Protein AF-A0A812XNQ7-F1 (afdb_monomer_lite)

pLDDT: mean 72.57, std 17.75, range [39.06, 98.12]

Foldseek 3Di:
DDDDPPPDDDPVVVVVVVVVVLVPQDPPPQDDPDPVCCVPVNDPDGDFQAAPPPRHGADPVCSVVSHRHHPVRVDPPPPPDPDDDDDDDDDDDDDDDDDDDDDDDPDDDPPPPPPPDPDDDDDDDDDDDPDPPDPDPDDDPVVVVVVVVVVVVVVVVVVVVVVVVVVVVVPPPPDPDDDDPDDD

Radius of gyration: 32.59 Å; chains: 1; bounding box: 90×67×70 Å

Secondary structure (DSSP, 8-state):
----TTSPPPHHHHHHHHHHHHHTTT---SS---HHHHHHH-TT-----B-TTT-PBPPHHHHHTT--S-HHHH-------S----------------------------------PPPP--------------------HHHHHHHHHHHHHHHHHHHHHHHHHHHHTTSSSS----------

Structure (mmCIF, N/CA/C/O backbone):
data_AF-A0A812XNQ7-F1
#
_entry.id   AF-A0A812XNQ7-F1
#
loop_
_atom_site.group_PDB
_atom_site.id
_atom_site.type_symbol
_atom_site.label_atom_id
_atom_site.label_alt_id
_atom_site.label_comp_id
_atom_site.label_asym_id
_atom_site.label_entity_id
_atom_site.label_seq_id
_atom_site.pdbx_PDB_ins_code
_atom_site.Cartn_x
_atom_site.Cartn_y
_atom_site.Cartn_z
_atom_site.occupancy
_atom_site.B_iso_or_equiv
_atom_site.auth_seq_id
_atom_site.auth_comp_id
_atom_site.auth_asym_id
_atom_site.auth_atom_id
_atom_site.pdbx_PDB_model_num
ATOM 1 N N . MET A 1 1 ? 25.911 -5.326 -20.512 1.00 64.56 1 MET A N 1
ATOM 2 C CA . MET A 1 1 ? 25.528 -4.210 -21.407 1.00 64.56 1 MET A CA 1
ATOM 3 C C . MET A 1 1 ? 25.451 -2.941 -20.576 1.00 64.56 1 MET A C 1
ATOM 5 O O . MET A 1 1 ? 24.725 -2.937 -19.593 1.00 64.56 1 MET A O 1
ATOM 9 N N . ALA A 1 2 ? 26.240 -1.919 -20.910 1.00 79.25 2 ALA A N 1
ATOM 10 C CA . ALA A 1 2 ? 26.178 -0.619 -20.242 1.00 79.25 2 ALA A CA 1
ATOM 11 C C . ALA A 1 2 ? 25.032 0.219 -20.834 1.00 79.25 2 ALA A C 1
ATOM 13 O O . ALA A 1 2 ? 24.811 0.184 -22.046 1.00 79.25 2 ALA A O 1
ATOM 14 N N . TYR A 1 3 ? 24.310 0.949 -19.984 1.00 81.88 3 TYR A N 1
ATOM 15 C CA . TYR A 1 3 ? 23.264 1.884 -20.400 1.00 81.88 3 TYR A CA 1
ATOM 16 C C . TYR A 1 3 ? 23.840 2.934 -21.366 1.00 81.88 3 TYR A C 1
ATOM 18 O O . TYR A 1 3 ? 24.865 3.546 -21.066 1.00 81.88 3 TYR A O 1
ATOM 26 N N . ARG A 1 4 ? 23.198 3.132 -22.526 1.00 83.06 4 ARG A N 1
ATOM 27 C CA . ARG A 1 4 ? 23.529 4.213 -23.465 1.00 83.06 4 ARG A CA 1
ATOM 28 C C . ARG A 1 4 ? 22.408 5.256 -23.457 1.00 83.06 4 ARG A C 1
ATOM 30 O O . ARG A 1 4 ? 21.319 4.938 -23.937 1.00 83.06 4 ARG A O 1
ATOM 37 N N . PRO A 1 5 ? 22.663 6.478 -22.957 1.00 87.62 5 PRO A N 1
ATOM 38 C CA . PRO A 1 5 ? 21.705 7.577 -23.033 1.00 87.62 5 PRO A CA 1
ATOM 39 C C . PRO A 1 5 ? 21.208 7.775 -24.475 1.00 87.62 5 PRO A C 1
ATOM 41 O O . PRO A 1 5 ? 21.996 7.686 -25.416 1.00 87.62 5 PRO A O 1
ATOM 44 N N . GLY A 1 6 ? 19.905 7.997 -24.662 1.00 88.06 6 GLY A N 1
ATOM 45 C CA . GLY A 1 6 ? 19.292 8.271 -25.972 1.00 88.06 6 GLY A CA 1
ATOM 46 C C . GLY A 1 6 ? 18.789 7.047 -26.753 1.00 88.06 6 GLY A C 1
ATOM 47 O O . GLY A 1 6 ? 17.910 7.193 -27.599 1.00 88.06 6 GLY A O 1
ATOM 48 N N . ARG A 1 7 ? 19.239 5.823 -26.438 1.00 83.69 7 ARG A N 1
ATOM 49 C CA . ARG A 1 7 ? 18.496 4.611 -26.826 1.00 83.69 7 ARG A CA 1
ATOM 50 C C . ARG A 1 7 ? 17.480 4.340 -25.729 1.00 83.69 7 ARG A C 1
ATOM 52 O O . ARG A 1 7 ? 17.856 3.913 -24.643 1.00 83.69 7 ARG A O 1
ATOM 59 N N . GLY A 1 8 ? 16.210 4.644 -25.990 1.00 83.81 8 GLY A N 1
ATOM 60 C CA . GLY A 1 8 ? 15.125 4.331 -25.059 1.00 83.81 8 GLY A CA 1
ATOM 61 C C . GLY A 1 8 ? 15.171 2.872 -24.582 1.00 83.81 8 GLY A C 1
ATOM 62 O O . GLY A 1 8 ? 15.755 2.007 -25.232 1.00 83.81 8 GLY A O 1
ATOM 63 N N . LEU A 1 9 ? 14.561 2.607 -23.426 1.00 83.69 9 LEU A N 1
ATOM 64 C CA . LEU A 1 9 ? 14.474 1.260 -22.858 1.00 83.69 9 LEU A CA 1
ATOM 65 C C . LEU A 1 9 ? 13.784 0.294 -23.835 1.00 83.69 9 LEU A C 1
ATOM 67 O O . LEU A 1 9 ? 12.802 0.662 -24.486 1.00 83.69 9 LEU A O 1
ATOM 71 N N . ASP A 1 10 ? 14.258 -0.954 -23.889 1.00 89.19 10 ASP A N 1
ATOM 72 C CA . ASP A 1 10 ? 13.644 -1.999 -24.710 1.00 89.19 10 ASP A CA 1
ATOM 73 C C . ASP A 1 10 ? 12.166 -2.168 -24.340 1.00 89.19 10 ASP A C 1
ATOM 75 O O . ASP A 1 10 ? 11.819 -2.507 -23.204 1.00 89.19 10 ASP A O 1
ATOM 79 N N . LYS A 1 11 ? 11.276 -1.944 -25.315 1.00 89.75 11 LYS A N 1
ATOM 80 C CA . LYS A 1 11 ? 9.819 -1.942 -25.098 1.00 89.75 11 LYS A CA 1
ATOM 81 C C . LYS A 1 11 ? 9.325 -3.262 -24.500 1.00 89.75 11 LYS A C 1
ATOM 83 O O . LYS A 1 11 ? 8.467 -3.259 -23.620 1.00 89.75 11 LYS A O 1
ATOM 88 N N . GLU A 1 12 ? 9.906 -4.383 -24.921 1.00 90.81 12 GLU A N 1
ATOM 89 C CA . GLU A 1 12 ? 9.601 -5.698 -24.354 1.00 90.81 12 GLU A CA 1
ATOM 90 C C . GLU A 1 12 ? 10.043 -5.843 -22.899 1.00 90.81 12 GLU A C 1
ATOM 92 O O . GLU A 1 12 ? 9.324 -6.432 -22.092 1.00 90.81 12 GLU A O 1
ATOM 97 N N . ALA A 1 13 ? 11.214 -5.308 -22.545 1.00 86.12 13 ALA A N 1
ATOM 98 C CA . ALA A 1 13 ? 11.703 -5.347 -21.173 1.00 86.12 13 ALA A CA 1
ATOM 99 C C . ALA A 1 13 ? 10.791 -4.521 -20.257 1.00 86.12 13 ALA A C 1
ATOM 101 O O . ALA A 1 13 ? 10.445 -4.967 -19.162 1.00 86.12 13 ALA A O 1
ATOM 102 N N . VAL A 1 14 ? 10.330 -3.359 -20.735 1.00 87.56 14 VAL A N 1
ATOM 103 C CA . VAL A 1 14 ? 9.345 -2.527 -20.030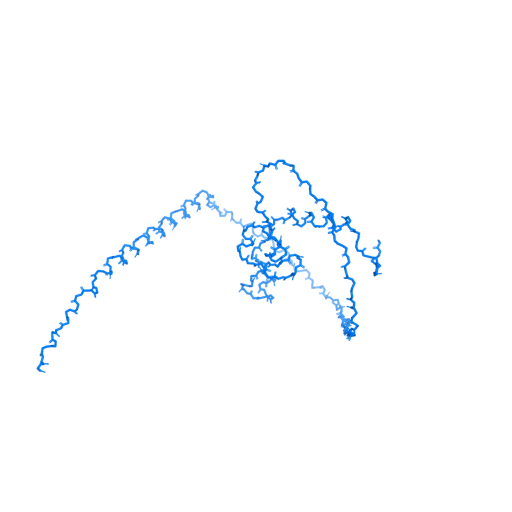 1.00 87.56 14 VAL A CA 1
ATOM 104 C C . VAL A 1 14 ? 8.010 -3.259 -19.880 1.00 87.56 14 VAL A C 1
ATOM 106 O O . VAL A 1 14 ? 7.425 -3.225 -18.798 1.00 87.56 14 VAL A O 1
ATOM 109 N N . LYS A 1 15 ? 7.543 -3.966 -20.918 1.00 91.12 15 LYS A N 1
ATOM 110 C CA . LYS A 1 15 ? 6.314 -4.772 -20.854 1.00 91.12 15 LYS A CA 1
ATOM 111 C C . LYS A 1 15 ? 6.414 -5.870 -19.787 1.00 91.12 15 LYS A C 1
ATOM 113 O O . LYS A 1 15 ? 5.581 -5.908 -18.889 1.00 91.12 15 LYS A O 1
ATOM 118 N N . ARG A 1 16 ? 7.493 -6.661 -19.791 1.00 88.94 16 ARG A N 1
ATOM 119 C CA . ARG A 1 16 ? 7.753 -7.701 -18.772 1.00 88.94 16 ARG A CA 1
ATOM 120 C C . ARG A 1 16 ? 7.884 -7.134 -17.356 1.00 88.94 16 ARG A C 1
ATOM 122 O O . ARG A 1 16 ? 7.572 -7.804 -16.372 1.00 88.94 16 ARG A O 1
ATOM 129 N N . LEU A 1 17 ? 8.404 -5.912 -17.221 1.00 85.06 17 LEU A N 1
ATOM 130 C CA . LEU A 1 17 ? 8.492 -5.230 -15.930 1.00 85.06 17 LEU A CA 1
ATOM 131 C C . LEU A 1 17 ? 7.110 -4.791 -15.425 1.00 85.06 17 LEU A C 1
ATOM 133 O O . LEU A 1 17 ? 6.845 -4.907 -14.230 1.00 85.06 17 LEU A O 1
ATOM 137 N N . ARG A 1 18 ? 6.230 -4.317 -16.318 1.00 84.31 18 ARG A N 1
ATOM 138 C CA . ARG A 1 18 ? 4.836 -3.991 -15.978 1.00 84.31 18 ARG A CA 1
ATOM 139 C C . ARG A 1 18 ? 4.053 -5.235 -15.578 1.00 84.31 18 ARG A C 1
ATOM 141 O O . ARG A 1 18 ? 3.443 -5.218 -14.521 1.00 84.31 18 ARG A O 1
ATOM 148 N N . GLU A 1 19 ? 4.160 -6.314 -16.348 1.00 86.25 19 GLU A N 1
ATOM 149 C CA . GLU A 1 19 ? 3.496 -7.591 -16.047 1.00 86.25 19 GLU A CA 1
ATOM 150 C C . GLU A 1 19 ? 3.902 -8.134 -14.670 1.00 86.25 19 GLU A C 1
ATOM 152 O O . GLU A 1 19 ? 3.040 -8.525 -13.892 1.00 86.25 19 GLU A O 1
ATOM 157 N N . ARG A 1 20 ? 5.194 -8.078 -14.307 1.00 83.06 20 ARG A N 1
ATOM 158 C CA . ARG A 1 20 ? 5.638 -8.452 -12.951 1.00 83.06 20 ARG A CA 1
ATOM 159 C C . ARG A 1 20 ? 5.051 -7.561 -11.862 1.00 83.06 20 ARG A C 1
ATOM 161 O O . ARG A 1 20 ? 4.620 -8.076 -10.843 1.00 83.06 20 ARG A O 1
ATOM 168 N N . ARG A 1 21 ? 5.001 -6.242 -12.070 1.00 77.88 21 ARG A N 1
ATOM 169 C CA . ARG A 1 21 ? 4.382 -5.318 -11.102 1.00 77.88 21 ARG A CA 1
ATOM 170 C C . ARG A 1 21 ? 2.885 -5.559 -10.925 1.00 77.88 21 ARG A C 1
ATOM 172 O O . ARG A 1 21 ? 2.375 -5.382 -9.823 1.00 77.88 21 ARG A O 1
ATOM 179 N N . GLU A 1 22 ? 2.193 -5.911 -12.002 1.00 76.56 22 GLU A N 1
ATOM 180 C CA . GLU A 1 22 ? 0.766 -6.233 -11.976 1.00 76.56 22 GLU A CA 1
ATOM 181 C C . GLU A 1 22 ? 0.517 -7.605 -11.329 1.00 76.56 22 GLU A C 1
ATOM 183 O O . GLU A 1 22 ? -0.446 -7.746 -10.583 1.00 76.56 22 GLU A O 1
ATOM 188 N N . ALA A 1 23 ? 1.407 -8.581 -11.534 1.00 74.75 23 ALA A N 1
ATOM 189 C CA . ALA A 1 23 ? 1.351 -9.891 -10.881 1.00 74.75 23 ALA A CA 1
ATOM 190 C C . ALA A 1 23 ? 1.695 -9.831 -9.381 1.00 74.75 23 ALA A C 1
ATOM 192 O O . ALA A 1 23 ? 1.055 -10.508 -8.582 1.00 74.75 23 ALA A O 1
ATOM 193 N N . ASP A 1 24 ? 2.635 -8.970 -8.980 1.00 70.00 24 ASP A N 1
ATOM 194 C CA . ASP A 1 24 ? 2.985 -8.691 -7.578 1.00 70.00 24 ASP A CA 1
ATOM 195 C C . ASP A 1 24 ? 1.926 -7.820 -6.871 1.00 70.00 24 ASP A C 1
ATOM 197 O O . ASP A 1 24 ? 2.244 -7.021 -5.985 1.00 70.00 24 ASP A O 1
ATOM 201 N N . ALA A 1 25 ? 0.652 -7.936 -7.263 1.00 60.16 25 ALA A N 1
ATOM 202 C CA . ALA A 1 25 ? -0.452 -7.199 -6.674 1.00 60.16 25 ALA A CA 1
ATOM 203 C C . ALA A 1 25 ? -0.603 -7.514 -5.171 1.00 60.16 25 ALA A C 1
ATOM 205 O O . ALA A 1 25 ? -1.363 -8.376 -4.745 1.00 60.16 25 ALA A O 1
ATOM 206 N N . LEU A 1 26 ? 0.089 -6.679 -4.390 1.00 63.00 26 LEU A N 1
ATOM 207 C CA . LEU A 1 26 ? -0.280 -6.153 -3.077 1.00 63.00 26 LEU A CA 1
ATOM 208 C C . LEU A 1 26 ? -0.053 -7.049 -1.863 1.00 63.00 26 LEU A C 1
ATOM 210 O O . LEU A 1 26 ? -0.803 -7.013 -0.894 1.00 63.00 26 LEU A O 1
ATOM 214 N N . GLY A 1 27 ? 1.107 -7.694 -1.833 1.00 57.28 27 GLY A N 1
ATOM 215 C CA . GLY A 1 27 ? 1.771 -8.055 -0.578 1.00 57.28 27 GLY A CA 1
ATOM 216 C C . GLY A 1 27 ? 2.549 -6.896 0.062 1.00 57.28 27 GLY A C 1
ATOM 217 O O . GLY A 1 27 ? 3.494 -7.152 0.801 1.00 57.28 27 GLY A O 1
ATOM 218 N N . LEU A 1 28 ? 2.243 -5.630 -0.256 1.00 61.09 28 LEU A N 1
ATOM 219 C CA . LEU A 1 28 ? 2.938 -4.495 0.355 1.00 61.09 28 LEU A CA 1
ATOM 220 C C . LEU A 1 28 ? 2.454 -4.364 1.803 1.00 61.09 28 LEU A C 1
ATOM 222 O O . LEU A 1 28 ? 1.287 -4.017 2.001 1.00 61.09 28 LEU A O 1
ATOM 226 N N . PRO A 1 29 ? 3.305 -4.624 2.814 1.00 59.25 29 PRO A N 1
ATOM 227 C CA . PRO A 1 29 ? 2.904 -4.419 4.192 1.00 59.25 29 PRO A CA 1
ATOM 228 C C . PRO A 1 29 ? 2.561 -2.937 4.351 1.00 59.25 29 PRO A C 1
ATOM 230 O O . PRO A 1 29 ? 3.392 -2.059 4.101 1.00 59.25 29 PRO A O 1
ATOM 233 N N . SER A 1 30 ? 1.306 -2.663 4.716 1.00 62.28 30 SER A N 1
ATOM 234 C CA . SER A 1 30 ? 0.800 -1.303 4.932 1.00 62.28 30 SER A CA 1
ATOM 235 C C . SER A 1 30 ? 1.598 -0.561 6.007 1.00 62.28 30 SER A C 1
ATOM 237 O O . SER A 1 30 ? 1.629 0.669 6.031 1.00 62.28 30 SER A O 1
ATOM 239 N N . GLU A 1 31 ? 2.269 -1.316 6.877 1.00 67.19 31 GLU A N 1
ATOM 240 C CA . GLU A 1 31 ? 3.112 -0.826 7.955 1.00 67.19 31 GLU A CA 1
ATOM 241 C C . GLU A 1 31 ? 4.516 -1.417 7.814 1.00 67.19 31 GLU A C 1
ATOM 243 O O . GLU A 1 31 ? 4.700 -2.631 7.738 1.00 67.19 31 GLU A O 1
ATOM 248 N N . ASP A 1 32 ? 5.523 -0.547 7.758 1.00 73.88 32 ASP A N 1
ATOM 249 C CA . ASP A 1 32 ? 6.915 -0.972 7.852 1.00 73.88 32 ASP A CA 1
ATOM 250 C C . ASP A 1 32 ? 7.277 -1.094 9.327 1.00 73.88 32 ASP A C 1
ATOM 252 O O . ASP A 1 32 ? 7.563 -0.102 9.989 1.00 73.88 32 ASP A O 1
ATOM 256 N N . LEU A 1 33 ? 7.213 -2.317 9.850 1.00 75.44 33 LEU A N 1
ATOM 257 C CA . LEU A 1 33 ? 7.545 -2.599 11.247 1.00 75.44 33 LEU A CA 1
ATOM 258 C C . LEU A 1 33 ? 9.058 -2.737 11.479 1.00 75.44 33 LEU A C 1
ATOM 260 O O . LEU A 1 33 ? 9.468 -3.153 12.562 1.00 75.44 33 LEU A O 1
ATOM 264 N N . SER A 1 34 ? 9.901 -2.430 10.485 1.00 83.19 34 SER A N 1
ATOM 265 C CA . SER A 1 34 ? 11.348 -2.503 10.669 1.00 83.19 34 SER A CA 1
ATOM 266 C C . SER A 1 34 ? 11.834 -1.453 11.672 1.00 83.19 34 SER A C 1
ATOM 268 O O . SER A 1 34 ? 11.462 -0.280 11.629 1.00 83.19 34 SER A O 1
ATOM 270 N N . GLU A 1 35 ? 12.720 -1.872 12.577 1.00 85.94 35 GLU A N 1
ATOM 271 C CA . GLU A 1 35 ? 13.327 -0.987 13.581 1.00 85.94 35 GLU A CA 1
ATOM 272 C C . GLU A 1 35 ? 14.073 0.184 12.930 1.00 85.94 35 GLU A C 1
ATOM 274 O O . GLU A 1 35 ? 14.061 1.300 13.444 1.00 85.94 35 GLU A O 1
ATOM 279 N N . GLN A 1 36 ? 14.656 -0.043 11.749 1.00 86.12 36 GLN A N 1
ATOM 280 C CA . GLN A 1 36 ? 15.332 0.990 10.973 1.00 86.12 36 GLN A CA 1
ATOM 281 C C . GLN A 1 36 ? 14.360 2.066 10.465 1.00 86.12 36 GLN A C 1
ATOM 283 O O . GLN A 1 36 ? 14.675 3.254 10.549 1.00 86.12 36 GLN A O 1
ATOM 288 N N . ALA A 1 37 ? 13.185 1.676 9.957 1.00 83.00 37 ALA A N 1
ATOM 289 C CA . ALA A 1 37 ? 12.171 2.632 9.519 1.00 83.00 37 ALA A CA 1
ATOM 290 C C . ALA A 1 37 ? 11.613 3.427 10.705 1.00 83.00 37 ALA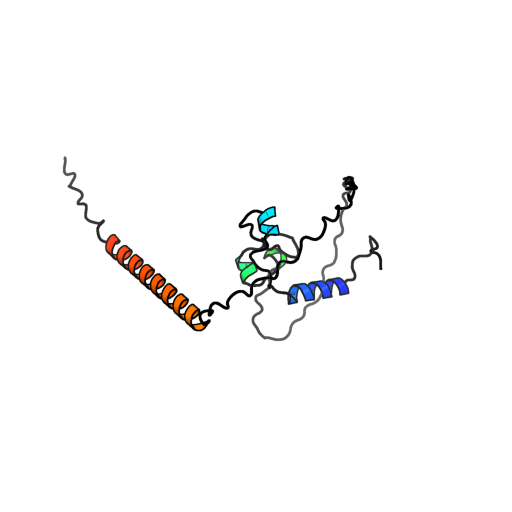 A C 1
ATOM 292 O O . ALA A 1 37 ? 11.489 4.648 10.614 1.00 83.00 37 ALA A O 1
ATOM 293 N N . ASN A 1 38 ? 11.372 2.756 11.834 1.00 84.62 38 ASN A N 1
ATOM 294 C CA . ASN A 1 38 ? 10.934 3.402 13.071 1.00 84.62 38 ASN A CA 1
ATOM 295 C C . ASN A 1 38 ? 11.961 4.421 13.591 1.00 84.62 38 ASN A C 1
ATOM 297 O O . ASN A 1 38 ? 11.579 5.495 14.050 1.00 84.62 38 ASN A O 1
ATOM 301 N N . LEU A 1 39 ? 13.260 4.124 13.470 1.00 87.69 39 LEU A N 1
ATOM 302 C CA . LEU A 1 39 ? 14.333 5.034 13.873 1.00 87.69 39 LEU A CA 1
ATOM 303 C C . LEU A 1 39 ? 14.437 6.266 12.957 1.00 87.69 39 LEU A C 1
ATOM 305 O O . LEU A 1 39 ? 14.670 7.369 13.443 1.00 87.69 39 LEU A O 1
ATOM 309 N N . LEU A 1 40 ? 14.283 6.090 11.639 1.00 86.44 40 LEU A N 1
ATOM 310 C CA . LEU A 1 40 ? 14.470 7.166 10.655 1.00 86.44 40 LEU A CA 1
ATOM 311 C C . LEU A 1 40 ? 13.240 8.062 10.481 1.00 86.44 40 LEU A C 1
ATOM 313 O O . LEU A 1 40 ? 13.385 9.266 10.286 1.00 86.44 40 LEU A O 1
ATOM 317 N N . LEU A 1 41 ? 12.042 7.477 10.499 1.00 82.69 41 LEU A N 1
ATOM 318 C CA . LEU A 1 41 ? 10.789 8.173 10.188 1.00 82.69 41 LEU A CA 1
ATOM 319 C C . LEU A 1 41 ? 9.932 8.443 11.434 1.00 82.69 41 LEU A C 1
ATOM 321 O O . LEU A 1 41 ? 8.934 9.158 11.344 1.00 82.69 41 LEU A O 1
ATOM 325 N N . GLY A 1 42 ? 10.326 7.895 12.586 1.00 82.06 42 GLY A N 1
ATOM 326 C CA . GLY A 1 42 ? 9.562 7.936 13.826 1.00 82.06 42 GLY A CA 1
ATOM 327 C C . GLY A 1 42 ? 8.523 6.815 13.911 1.00 82.06 42 GLY A C 1
ATOM 328 O O . GLY A 1 42 ? 7.999 6.329 12.905 1.00 82.06 42 GLY A O 1
ATOM 329 N N . ASN A 1 43 ? 8.212 6.407 15.144 1.00 75.50 43 ASN A N 1
ATOM 330 C CA . ASN A 1 43 ? 7.188 5.401 15.424 1.00 75.50 43 ASN A CA 1
ATOM 331 C C . ASN A 1 43 ? 5.842 5.845 14.828 1.00 75.50 43 ASN A C 1
ATOM 333 O O . ASN A 1 43 ? 5.237 6.806 15.304 1.00 75.50 43 ASN A O 1
ATOM 337 N N . GLY A 1 44 ? 5.368 5.134 13.802 1.00 68.00 44 GLY A N 1
ATOM 338 C CA . GLY A 1 44 ? 4.051 5.363 13.198 1.00 68.00 44 GLY A CA 1
ATOM 339 C C . GLY A 1 44 ? 4.048 6.028 11.820 1.00 68.00 44 GLY A C 1
ATOM 340 O O . GLY A 1 44 ? 2.970 6.359 11.320 1.00 68.00 44 GLY A O 1
ATOM 341 N N . ALA A 1 45 ? 5.201 6.201 11.170 1.00 76.25 45 ALA A N 1
ATOM 342 C CA . ALA A 1 45 ? 5.229 6.626 9.775 1.00 76.25 45 ALA A CA 1
ATOM 343 C C . ALA A 1 45 ? 4.606 5.555 8.861 1.00 76.25 45 ALA A C 1
ATOM 345 O O . ALA A 1 4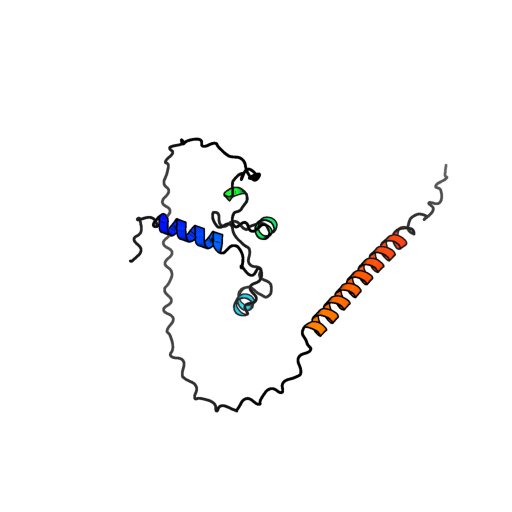5 ? 5.124 4.449 8.705 1.00 76.25 45 ALA A O 1
ATOM 346 N N . ARG A 1 46 ? 3.469 5.886 8.242 1.00 78.69 46 ARG A N 1
ATOM 347 C CA . ARG A 1 46 ? 2.750 4.987 7.330 1.00 78.69 46 ARG A CA 1
ATOM 348 C C . ARG A 1 46 ? 3.264 5.148 5.905 1.00 78.69 46 ARG A C 1
ATOM 350 O O . ARG A 1 46 ? 3.421 6.268 5.416 1.00 78.69 46 ARG A O 1
ATOM 357 N N . LYS A 1 47 ? 3.473 4.031 5.206 1.00 81.56 47 LYS A N 1
ATOM 358 C CA . LYS A 1 47 ? 3.815 4.051 3.780 1.00 81.56 47 LYS A CA 1
ATOM 359 C C . LYS A 1 47 ? 2.593 4.483 2.975 1.00 81.56 47 LYS A C 1
ATOM 361 O O . LYS A 1 47 ? 1.589 3.780 2.924 1.00 81.56 47 LYS A O 1
ATOM 366 N N . VAL A 1 48 ? 2.686 5.640 2.325 1.00 87.50 48 VAL A N 1
ATOM 367 C CA . VAL A 1 48 ? 1.648 6.110 1.402 1.00 87.50 48 VAL A CA 1
ATOM 368 C C . VAL A 1 48 ? 1.889 5.471 0.039 1.00 87.50 48 VAL A C 1
ATOM 370 O O . VAL A 1 48 ? 2.902 5.747 -0.609 1.00 87.50 48 VAL A O 1
ATOM 373 N N . ALA A 1 49 ? 0.963 4.621 -0.405 1.00 89.12 49 ALA A N 1
ATOM 374 C CA . ALA A 1 49 ? 1.016 4.064 -1.751 1.00 89.12 49 ALA A CA 1
ATOM 375 C C . ALA A 1 49 ? 0.847 5.185 -2.787 1.00 89.12 49 ALA A C 1
ATOM 377 O O . ALA A 1 49 ? 0.015 6.079 -2.629 1.00 89.12 49 ALA A O 1
ATOM 378 N N . ARG A 1 50 ? 1.645 5.143 -3.856 1.00 92.75 50 ARG A N 1
ATOM 379 C CA . ARG A 1 50 ? 1.627 6.133 -4.938 1.00 92.75 50 ARG A CA 1
ATOM 380 C C . ARG A 1 50 ? 1.275 5.465 -6.261 1.00 92.75 50 ARG A C 1
ATOM 382 O O . ARG A 1 50 ? 1.635 4.317 -6.497 1.00 92.75 50 ARG A O 1
ATOM 389 N N . CYS A 1 51 ? 0.601 6.207 -7.130 1.00 92.56 51 CYS A N 1
ATOM 390 C CA . CYS A 1 51 ? 0.275 5.810 -8.489 1.00 92.56 51 CYS A CA 1
ATOM 391 C C . CYS A 1 51 ? 1.557 5.488 -9.262 1.00 92.56 51 CYS A C 1
ATOM 393 O O . CYS A 1 51 ? 2.463 6.323 -9.325 1.00 92.56 51 CYS A O 1
ATOM 395 N N . GLY A 1 52 ? 1.607 4.312 -9.888 1.00 85.88 52 GLY A N 1
ATOM 396 C CA . GLY A 1 52 ? 2.768 3.874 -10.667 1.00 85.88 52 GLY A CA 1
ATOM 397 C C . GLY A 1 52 ? 3.063 4.714 -11.917 1.00 85.88 52 GLY A C 1
ATOM 398 O O . GLY A 1 52 ? 4.163 4.610 -12.451 1.00 85.88 52 GLY A O 1
ATOM 399 N N . GLU A 1 53 ? 2.110 5.536 -12.368 1.00 90.25 53 GLU A N 1
ATOM 400 C CA . GLU A 1 53 ? 2.247 6.386 -13.559 1.00 90.25 53 GLU A CA 1
ATOM 401 C C . GLU A 1 53 ? 2.565 7.846 -13.218 1.00 90.25 53 GLU A C 1
ATOM 403 O O . GLU A 1 53 ? 3.532 8.397 -13.728 1.00 90.25 53 GLU A O 1
ATOM 408 N N . CYS A 1 54 ? 1.778 8.483 -12.343 1.00 93.12 54 CYS A N 1
ATOM 409 C CA . CYS A 1 54 ? 1.922 9.914 -12.042 1.00 93.12 54 CYS A CA 1
ATOM 410 C C . CYS A 1 54 ? 2.478 10.223 -10.645 1.00 93.12 54 CYS A C 1
ATOM 412 O O . CYS A 1 54 ? 2.496 11.386 -10.247 1.00 93.12 54 CYS A O 1
ATOM 414 N N . SER A 1 55 ? 2.898 9.216 -9.866 1.00 93.31 55 SER A N 1
ATOM 415 C CA . SER A 1 55 ? 3.453 9.340 -8.500 1.00 93.31 55 SER A CA 1
ATOM 416 C C . SER A 1 55 ? 2.539 9.975 -7.433 1.00 93.31 55 SER A C 1
ATOM 418 O O . SER A 1 55 ? 2.957 10.158 -6.282 1.00 93.31 55 SER A O 1
ATOM 420 N N . ARG A 1 56 ? 1.282 10.283 -7.780 1.00 94.62 56 ARG A N 1
ATOM 421 C CA . ARG A 1 56 ? 0.275 10.815 -6.850 1.00 94.62 56 ARG A CA 1
ATOM 422 C C . ARG A 1 56 ? -0.069 9.804 -5.758 1.00 94.62 56 ARG A C 1
ATOM 424 O O . ARG A 1 56 ? -0.144 8.621 -6.075 1.00 94.62 56 ARG A O 1
ATOM 431 N N . PRO A 1 57 ? -0.329 10.239 -4.516 1.00 93.62 57 PRO A N 1
ATOM 432 C CA . PRO A 1 57 ? -0.816 9.342 -3.475 1.00 93.62 57 PRO A CA 1
ATOM 433 C C . PRO A 1 57 ? -2.144 8.701 -3.900 1.00 93.62 57 PRO A C 1
ATOM 435 O O . PRO A 1 57 ? -2.990 9.356 -4.511 1.00 93.62 57 PRO A O 1
ATOM 438 N N . LEU A 1 58 ? -2.289 7.407 -3.627 1.00 92.50 58 LEU A N 1
ATOM 439 C CA . LEU A 1 58 ? -3.526 6.667 -3.848 1.00 92.50 58 LEU A CA 1
ATOM 440 C C . LEU A 1 58 ? -4.433 6.818 -2.630 1.00 92.50 58 LEU A C 1
ATOM 442 O O . LEU A 1 58 ? -3.972 6.803 -1.489 1.00 92.50 58 LEU A O 1
ATOM 446 N N . GLU A 1 59 ? -5.729 6.945 -2.886 1.00 90.94 59 GLU A N 1
ATOM 447 C CA . GLU A 1 59 ? -6.744 6.917 -1.839 1.00 90.94 59 GLU A CA 1
ATOM 448 C C . GLU A 1 59 ? -6.869 5.506 -1.263 1.00 90.94 59 GLU A C 1
ATOM 450 O O . GLU A 1 59 ? -6.653 4.506 -1.953 1.00 90.94 59 GLU A O 1
ATOM 455 N N . THR A 1 60 ? -7.245 5.415 0.011 1.00 86.31 60 THR A N 1
ATOM 456 C CA . THR A 1 60 ? -7.358 4.142 0.735 1.00 86.31 60 THR A CA 1
ATOM 457 C C . THR A 1 60 ? -8.327 3.166 0.072 1.00 86.31 60 THR A C 1
ATOM 459 O O . THR A 1 60 ? -8.084 1.966 0.101 1.00 86.31 60 THR A O 1
ATOM 462 N N . GLU A 1 61 ? -9.375 3.663 -0.586 1.00 87.38 61 GLU A N 1
ATOM 463 C CA . GLU A 1 61 ? -10.342 2.852 -1.342 1.00 87.38 61 GLU A CA 1
ATOM 464 C C . GLU A 1 61 ? -9.712 2.203 -2.584 1.00 87.38 61 GLU A C 1
ATOM 466 O O . GLU A 1 61 ? -9.945 1.035 -2.904 1.00 87.38 61 GLU A O 1
ATOM 471 N N . VAL A 1 62 ? -8.846 2.947 -3.273 1.00 85.75 62 VAL A N 1
ATOM 472 C CA . VAL A 1 62 ? -8.119 2.473 -4.458 1.00 85.75 62 VAL A CA 1
ATOM 473 C C . VAL A 1 62 ? -7.096 1.411 -4.053 1.00 85.75 62 VAL A C 1
ATOM 475 O O . VAL A 1 62 ? -6.956 0.393 -4.727 1.00 85.75 62 VAL A O 1
ATOM 478 N N . ILE A 1 63 ? -6.446 1.604 -2.904 1.00 85.44 63 ILE A N 1
ATOM 479 C CA . ILE A 1 63 ? -5.521 0.624 -2.325 1.00 85.44 63 ILE A CA 1
ATOM 480 C C . ILE A 1 63 ? -6.279 -0.645 -1.907 1.00 85.44 63 ILE A C 1
ATOM 482 O O . ILE A 1 63 ? -5.855 -1.746 -2.250 1.00 85.44 63 ILE A O 1
ATOM 486 N N . ALA A 1 64 ? -7.420 -0.503 -1.223 1.00 84.44 64 ALA A N 1
ATOM 487 C CA . ALA A 1 64 ? -8.242 -1.628 -0.768 1.00 84.44 64 ALA A CA 1
ATOM 488 C C . ALA A 1 64 ? -8.834 -2.447 -1.929 1.00 84.44 64 ALA A C 1
ATOM 490 O O . ALA A 1 64 ? -8.934 -3.665 -1.834 1.00 84.44 64 ALA A O 1
ATOM 491 N N . SER A 1 65 ? -9.182 -1.793 -3.042 1.00 84.19 65 SER A N 1
ATOM 492 C CA . SER A 1 65 ? -9.661 -2.454 -4.271 1.00 84.19 65 SER A CA 1
ATOM 493 C C . SER A 1 65 ? -8.553 -3.092 -5.110 1.00 84.19 65 SER A C 1
ATOM 495 O O . SER A 1 65 ? -8.814 -3.648 -6.176 1.00 84.19 65 SER A O 1
ATOM 497 N N . GLY A 1 66 ? -7.311 -3.007 -4.652 1.00 82.88 66 GLY A N 1
ATOM 498 C CA . GLY A 1 66 ? -6.193 -3.662 -5.294 1.00 82.88 66 GLY A CA 1
ATOM 499 C C . GLY A 1 66 ? -5.571 -2.885 -6.462 1.00 82.88 66 GLY A C 1
ATOM 500 O O . GLY A 1 66 ? -4.769 -3.429 -7.223 1.00 82.88 66 GLY A O 1
ATOM 501 N N . ARG A 1 67 ? -5.944 -1.616 -6.655 1.00 85.00 67 ARG A N 1
ATOM 502 C CA . ARG A 1 67 ? -5.544 -0.825 -7.825 1.00 85.00 67 ARG A CA 1
ATOM 503 C C . ARG A 1 67 ? -4.252 -0.051 -7.557 1.00 85.00 67 ARG A C 1
ATOM 505 O O . ARG A 1 67 ? -4.102 0.618 -6.542 1.00 85.00 67 ARG A O 1
ATOM 512 N N . GLN A 1 68 ? -3.331 -0.073 -8.523 1.00 87.00 68 GLN A N 1
ATOM 513 C CA . GLN A 1 68 ? -2.034 0.629 -8.445 1.00 87.00 68 GLN A CA 1
ATOM 514 C C . GLN A 1 68 ? -2.010 1.983 -9.178 1.00 87.00 68 GLN A C 1
ATOM 516 O O . GLN A 1 68 ? -0.983 2.669 -9.221 1.00 87.00 68 GLN A O 1
ATOM 521 N N . ARG A 1 69 ? -3.126 2.366 -9.804 1.00 91.81 69 ARG A N 1
ATOM 522 C CA . ARG A 1 69 ? -3.249 3.590 -10.603 1.00 91.81 69 ARG A CA 1
ATOM 523 C C . ARG A 1 69 ? -4.330 4.477 -10.006 1.00 91.81 69 ARG A C 1
ATOM 525 O O . ARG A 1 69 ? -5.378 3.988 -9.592 1.00 91.81 69 ARG A O 1
ATOM 532 N N . CYS A 1 70 ? -4.069 5.781 -9.947 1.00 92.31 70 CYS A N 1
ATOM 533 C CA . CYS A 1 70 ? -5.066 6.741 -9.485 1.00 92.31 70 CYS A CA 1
ATOM 534 C C . CYS A 1 70 ? -6.192 6.870 -10.516 1.00 92.31 70 CYS A C 1
ATOM 536 O O . CYS A 1 70 ? -5.996 6.565 -11.691 1.00 92.31 70 CYS A O 1
ATOM 538 N N . VAL A 1 71 ? -7.342 7.396 -10.097 1.00 90.12 71 VAL A N 1
ATOM 539 C CA . VAL A 1 71 ? -8.533 7.550 -10.951 1.00 90.12 71 VAL A CA 1
ATOM 540 C C . VAL A 1 71 ? -8.233 8.307 -12.254 1.00 90.12 71 VAL A C 1
ATOM 542 O O . VAL A 1 71 ? -8.769 7.965 -13.301 1.00 90.12 71 VAL A O 1
ATOM 545 N N . ARG A 1 72 ? -7.313 9.283 -12.228 1.00 90.75 72 ARG A N 1
ATOM 546 C CA . ARG A 1 72 ? -6.899 10.021 -13.437 1.00 90.75 72 ARG A CA 1
ATOM 547 C C . ARG A 1 72 ? -6.120 9.165 -14.436 1.00 90.75 72 ARG A C 1
ATOM 549 O O . ARG A 1 72 ? -6.319 9.306 -15.632 1.00 90.75 72 ARG A O 1
ATOM 556 N N . CYS A 1 73 ? -5.223 8.320 -13.937 1.00 90.38 73 CYS A N 1
ATOM 557 C CA . CYS A 1 73 ? -4.355 7.462 -14.746 1.00 90.38 73 CYS A CA 1
ATOM 558 C C . CYS A 1 73 ? -5.058 6.183 -15.203 1.00 90.38 73 CYS A C 1
ATOM 560 O O . CYS A 1 73 ? -4.770 5.662 -16.270 1.00 90.38 73 CYS A O 1
ATOM 562 N N . ALA A 1 74 ? -5.996 5.677 -14.400 1.00 87.12 74 ALA A N 1
ATOM 563 C CA . ALA A 1 74 ? -6.782 4.503 -14.752 1.00 87.12 74 ALA A CA 1
ATOM 564 C C . ALA A 1 74 ? -7.697 4.748 -15.969 1.00 87.12 74 ALA A C 1
ATOM 566 O O . ALA A 1 74 ? -8.109 3.786 -16.609 1.00 87.12 74 ALA A O 1
ATOM 567 N N . GLY A 1 75 ? -7.993 6.014 -16.297 1.00 82.38 75 GLY A N 1
ATOM 568 C CA . GLY A 1 75 ? -8.965 6.376 -17.326 1.00 82.38 75 GLY A CA 1
ATOM 569 C C . GLY A 1 75 ? -10.392 5.944 -16.953 1.00 82.38 75 GLY A C 1
ATOM 570 O O . GLY A 1 75 ? -10.605 5.289 -15.927 1.00 82.38 75 GLY A O 1
ATOM 571 N N . PRO A 1 76 ? -11.406 6.311 -17.756 1.00 67.50 76 PRO A N 1
ATOM 572 C CA . PRO A 1 76 ? -12.741 5.751 -17.620 1.00 67.50 76 PRO A CA 1
ATOM 573 C C . PRO A 1 76 ? -12.687 4.285 -18.053 1.00 67.50 76 PRO A C 1
ATOM 575 O O . PRO A 1 76 ? -12.909 3.942 -19.212 1.00 67.50 76 PRO A O 1
ATOM 578 N N . VAL A 1 77 ? -12.362 3.404 -17.111 1.00 57.50 77 VAL A N 1
ATOM 579 C CA . VAL A 1 77 ? -12.585 1.975 -17.291 1.00 57.50 77 VAL A CA 1
ATOM 580 C C . VAL A 1 77 ? -14.099 1.810 -17.292 1.00 57.50 77 VAL A C 1
ATOM 582 O O . VAL A 1 77 ? -14.731 1.842 -16.234 1.00 57.50 77 VAL A O 1
ATOM 585 N N . ALA A 1 78 ? -14.696 1.722 -18.483 1.00 52.56 78 ALA A N 1
ATOM 586 C CA . ALA A 1 78 ? -16.071 1.270 -18.609 1.00 52.56 78 ALA A CA 1
ATOM 587 C C . ALA A 1 78 ? -16.187 -0.020 -17.780 1.00 52.56 78 ALA A C 1
ATOM 589 O O . ALA A 1 78 ? -15.313 -0.883 -17.911 1.00 52.56 78 ALA A O 1
ATOM 590 N N . PRO A 1 79 ? -17.172 -0.141 -16.873 1.00 51.56 79 PRO A N 1
ATOM 591 C CA . PRO A 1 79 ? -17.301 -1.334 -16.056 1.00 51.56 79 PRO A CA 1
ATOM 592 C C . PRO A 1 79 ? -17.458 -2.513 -17.009 1.00 51.56 79 PRO A C 1
ATOM 594 O O . PRO A 1 79 ? -18.472 -2.627 -17.699 1.00 51.56 79 PRO A O 1
ATOM 597 N N . THR A 1 80 ? -16.432 -3.358 -17.097 1.00 48.25 80 THR A N 1
ATOM 598 C CA . THR A 1 80 ? -16.466 -4.571 -17.904 1.00 48.25 80 THR A CA 1
ATOM 599 C C . THR A 1 80 ? -17.432 -5.524 -17.228 1.00 48.25 80 THR A C 1
ATOM 601 O O . THR A 1 80 ? -17.074 -6.320 -16.360 1.00 48.25 80 THR A O 1
ATOM 604 N N . LYS A 1 81 ? -18.702 -5.368 -17.603 1.00 44.34 81 LYS A N 1
ATOM 605 C CA . LYS A 1 81 ? -19.743 -6.370 -17.476 1.00 44.34 81 LYS A CA 1
ATOM 606 C C . LYS A 1 81 ? -19.205 -7.616 -18.171 1.00 44.34 81 LYS A C 1
ATOM 608 O O . LYS A 1 81 ? -18.850 -7.563 -19.345 1.00 44.34 81 LYS A O 1
ATOM 613 N N . LEU A 1 82 ? -19.063 -8.679 -17.392 1.00 53.00 82 LEU A N 1
ATOM 614 C CA . LEU A 1 82 ? -18.705 -10.009 -17.859 1.00 53.00 82 LEU A CA 1
ATOM 615 C C . LEU A 1 82 ? -19.486 -10.346 -19.143 1.00 53.00 82 LEU A C 1
ATOM 617 O O . LEU A 1 82 ? -20.699 -10.145 -19.182 1.00 53.00 82 LEU A O 1
ATOM 621 N N . GLU A 1 83 ? -18.763 -10.877 -20.132 1.00 55.28 83 GLU A N 1
ATOM 622 C CA . GLU A 1 83 ? -19.270 -11.707 -21.230 1.00 55.28 83 GLU A CA 1
ATOM 623 C C . GLU A 1 83 ? -20.287 -11.059 -22.197 1.00 55.28 83 GLU A C 1
ATOM 625 O O . GLU A 1 83 ? -21.496 -11.152 -22.007 1.00 55.28 83 GLU A O 1
ATOM 630 N N . ALA A 1 84 ? -19.802 -10.504 -23.315 1.00 44.56 84 ALA A N 1
ATOM 631 C CA . ALA A 1 84 ? -20.427 -10.686 -24.632 1.00 44.56 84 ALA A CA 1
ATOM 632 C C . ALA A 1 84 ? -19.463 -10.259 -25.750 1.00 44.56 84 ALA A C 1
ATOM 634 O O . ALA A 1 84 ? -18.801 -9.227 -25.679 1.00 44.56 84 ALA A O 1
ATOM 635 N N . ALA A 1 85 ? -19.385 -11.104 -26.768 1.00 50.56 85 ALA A N 1
ATOM 636 C CA . ALA A 1 85 ? -18.461 -11.050 -27.885 1.00 50.56 85 ALA A CA 1
ATOM 637 C C . ALA A 1 85 ? -18.619 -9.823 -28.805 1.00 50.56 85 ALA A C 1
ATOM 639 O O . ALA A 1 85 ? -19.719 -9.321 -29.008 1.00 50.56 85 ALA A O 1
ATOM 640 N N . GLY A 1 86 ? -17.512 -9.473 -29.471 1.00 49.88 86 GLY A N 1
ATOM 641 C CA . GLY A 1 86 ? -17.514 -8.885 -30.813 1.00 49.88 86 GLY A CA 1
ATOM 642 C C . GLY A 1 86 ? -17.571 -7.359 -30.891 1.00 49.88 86 GLY A C 1
ATOM 643 O O . GLY A 1 86 ? -18.638 -6.765 -30.801 1.00 49.88 86 GLY A O 1
ATOM 644 N N . GLY A 1 87 ? -16.429 -6.735 -31.189 1.00 42.47 87 GLY A N 1
ATOM 645 C CA . GLY A 1 87 ? -16.408 -5.361 -31.692 1.00 42.47 87 GLY A CA 1
ATOM 646 C C . GLY A 1 87 ? -15.065 -4.660 -31.536 1.00 42.47 87 GLY A C 1
ATOM 647 O O . GLY A 1 87 ? -14.879 -3.896 -30.595 1.00 42.47 87 GLY A O 1
ATOM 648 N N . SER A 1 88 ? -14.147 -4.887 -32.477 1.00 53.97 88 SER A N 1
ATOM 649 C CA . SER A 1 88 ? -13.072 -3.928 -32.769 1.00 53.97 88 SER A CA 1
ATOM 650 C C . SER A 1 88 ? -13.670 -2.614 -33.284 1.00 53.97 88 SER A C 1
ATOM 652 O O . SER A 1 88 ? -14.608 -2.648 -34.082 1.00 53.97 88 SER A O 1
ATOM 654 N N . PRO A 1 89 ? -13.083 -1.471 -32.910 1.00 50.06 89 PRO A N 1
ATOM 655 C CA . PRO A 1 89 ? -12.693 -0.495 -33.933 1.00 50.06 89 PRO A CA 1
ATOM 656 C C . PRO A 1 89 ? -11.239 -0.027 -33.721 1.00 50.06 89 PRO A C 1
ATOM 658 O O . PRO A 1 89 ? -10.840 0.308 -32.608 1.00 50.06 89 PRO A O 1
ATOM 661 N N . SER A 1 90 ? -10.377 -0.209 -34.730 1.00 47.06 90 SER A N 1
ATOM 662 C CA . SER A 1 90 ? -9.787 0.849 -35.585 1.00 47.06 90 SER A CA 1
ATOM 663 C C . SER A 1 90 ? -9.499 2.158 -34.841 1.00 47.06 90 SER A C 1
ATOM 665 O O . SER A 1 90 ? -10.412 2.833 -34.386 1.00 47.06 90 SER A O 1
ATOM 667 N N . GLU A 1 91 ? -8.234 2.447 -34.530 1.00 48.12 91 GLU A N 1
ATOM 668 C CA . GLU A 1 91 ? -7.258 3.133 -35.405 1.00 48.12 91 GLU A CA 1
ATOM 669 C C . GLU A 1 91 ? -7.590 4.611 -35.645 1.00 48.12 91 GLU A C 1
ATOM 671 O O . GLU A 1 91 ? -8.650 4.950 -36.159 1.00 48.12 91 GLU A O 1
ATOM 676 N N . GLY A 1 92 ? -6.619 5.474 -35.327 1.00 49.62 92 GLY A N 1
ATOM 677 C CA . GLY A 1 92 ? -6.571 6.856 -35.799 1.00 49.62 92 GLY A CA 1
ATOM 678 C C . GLY A 1 92 ? -6.564 7.899 -34.689 1.00 49.62 92 GLY A C 1
ATOM 679 O O . GLY A 1 92 ? -7.617 8.373 -34.275 1.00 49.62 92 GLY A O 1
ATOM 680 N N . SER A 1 93 ? -5.378 8.334 -34.264 1.00 50.00 93 SER A N 1
ATOM 681 C CA . SER A 1 93 ? -5.101 9.774 -34.201 1.00 50.00 93 SER A CA 1
ATOM 682 C C . SER A 1 93 ? -3.622 10.044 -34.002 1.00 50.00 93 SER A C 1
ATOM 684 O O . SER A 1 93 ? -2.974 9.634 -33.040 1.00 50.00 93 SER A O 1
ATOM 686 N N . GLU A 1 94 ? -3.132 10.714 -35.022 1.00 46.38 94 GLU A N 1
ATOM 687 C CA . GLU A 1 94 ? -1.787 11.142 -35.302 1.00 46.38 94 GLU A CA 1
ATOM 688 C C . GLU A 1 94 ? -1.615 12.553 -34.732 1.00 46.38 94 GLU A C 1
ATOM 690 O O . GLU A 1 94 ? -2.582 13.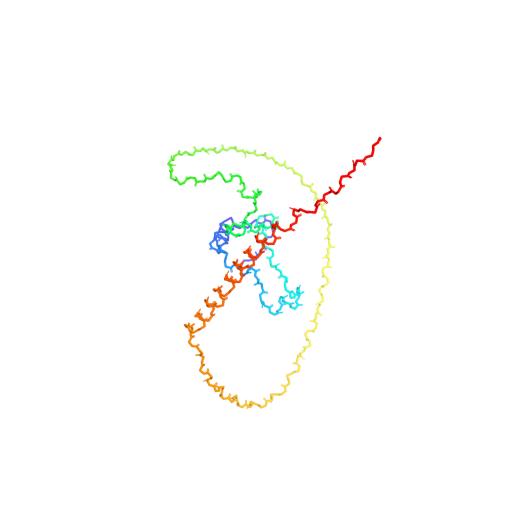304 -34.622 1.00 46.38 94 GLU A O 1
ATOM 695 N N . SER A 1 95 ? -0.358 12.910 -34.480 1.00 41.53 95 SER A N 1
ATOM 696 C CA . SER A 1 95 ? 0.148 14.287 -34.438 1.00 41.53 95 SER A CA 1
ATOM 697 C C . SER A 1 95 ? -0.248 15.162 -33.247 1.00 41.53 95 SER A C 1
ATOM 699 O O . SER A 1 95 ? -1.369 15.635 -33.131 1.00 41.53 95 SER A O 1
ATOM 701 N N . SER A 1 96 ? 0.758 15.537 -32.456 1.00 46.25 96 SER A N 1
ATOM 702 C CA . SER A 1 96 ? 1.256 16.918 -32.524 1.00 46.25 96 SER A CA 1
ATOM 703 C C . SER A 1 96 ? 2.490 17.092 -31.641 1.00 46.25 96 SER A C 1
ATOM 705 O O . SER A 1 96 ? 2.473 16.882 -30.429 1.00 46.25 96 SER A O 1
ATOM 707 N N . GLU A 1 97 ? 3.559 17.467 -32.319 1.00 44.38 97 GLU A N 1
ATOM 708 C CA . GLU A 1 97 ? 4.850 17.939 -31.847 1.00 44.38 97 GLU A CA 1
ATOM 709 C C . GLU A 1 97 ? 4.679 19.298 -31.145 1.00 44.38 97 GLU A C 1
ATOM 711 O O . GLU A 1 97 ? 3.811 20.062 -31.565 1.00 44.38 97 GLU A O 1
ATOM 716 N N . SER A 1 98 ? 5.498 19.621 -30.128 1.00 39.94 98 SER A N 1
ATOM 717 C CA . SER A 1 98 ? 6.058 20.974 -29.886 1.00 39.94 98 SER A CA 1
ATOM 718 C C . SER A 1 98 ? 6.872 21.098 -28.585 1.00 39.94 98 SER A C 1
ATOM 720 O O . SER A 1 98 ? 6.394 20.735 -27.515 1.00 39.94 98 SER A O 1
ATOM 722 N N . ALA A 1 99 ? 8.043 21.734 -28.745 1.00 39.06 99 ALA A N 1
ATOM 723 C CA . ALA A 1 99 ? 8.782 22.635 -27.840 1.00 39.06 99 ALA A CA 1
ATOM 724 C C . ALA A 1 99 ? 9.268 22.087 -26.477 1.00 39.06 99 ALA A C 1
ATOM 726 O O . ALA A 1 99 ? 8.484 21.761 -25.599 1.00 39.06 99 ALA A O 1
ATOM 727 N N . SER A 1 100 ? 10.573 21.880 -26.262 1.00 41.81 100 SER A N 1
ATOM 728 C CA . SER A 1 100 ? 11.655 22.879 -26.113 1.00 41.81 100 SER A CA 1
ATOM 729 C C . SER A 1 100 ? 11.511 23.772 -24.876 1.00 41.81 100 SER A C 1
ATOM 731 O O . SER A 1 100 ? 10.809 24.777 -24.920 1.00 41.81 100 SER A O 1
ATOM 733 N N . SER A 1 101 ? 12.278 23.455 -23.831 1.00 39.62 101 SER A N 1
ATOM 734 C CA . SER A 1 101 ? 12.912 24.451 -22.958 1.00 39.62 101 SER A CA 1
ATOM 735 C C . SER A 1 101 ? 14.063 23.790 -22.199 1.00 39.62 101 SER A C 1
ATOM 737 O O . SER A 1 101 ? 13.856 22.898 -21.374 1.00 39.62 101 SER A O 1
ATOM 739 N N . GLU A 1 102 ? 15.267 24.213 -22.557 1.00 53.53 102 GLU A N 1
ATOM 740 C CA . GLU A 1 102 ? 16.526 23.970 -21.869 1.00 53.53 102 GLU A CA 1
ATOM 741 C C . GLU A 1 102 ? 16.530 24.789 -20.577 1.00 53.53 102 GLU A C 1
ATOM 743 O O . GLU A 1 102 ? 16.420 26.005 -20.650 1.00 53.53 102 GLU A O 1
ATOM 748 N N . GLU A 1 103 ? 16.649 24.146 -19.416 1.00 53.25 103 GLU A N 1
ATOM 749 C CA . GLU A 1 103 ? 17.001 24.828 -18.168 1.00 53.25 103 GLU A CA 1
ATOM 750 C C . GLU A 1 103 ? 18.051 23.974 -17.449 1.00 53.25 103 GLU A C 1
ATOM 752 O O . GLU A 1 103 ? 17.800 22.892 -16.910 1.00 53.25 103 GLU A O 1
ATOM 757 N N . ASP A 1 104 ? 19.258 24.502 -17.569 1.00 45.84 104 ASP A N 1
ATOM 758 C CA . ASP A 1 104 ? 20.501 24.244 -16.871 1.00 45.84 104 ASP A CA 1
ATOM 759 C C . ASP A 1 104 ? 20.319 24.156 -15.346 1.00 45.84 104 ASP A C 1
ATOM 761 O O . ASP A 1 104 ? 19.638 24.990 -14.748 1.00 45.84 104 ASP A O 1
ATOM 765 N N . SER A 1 105 ? 20.930 23.156 -14.703 1.00 51.19 105 SER A N 1
ATOM 766 C CA . SER A 1 105 ? 21.305 23.215 -13.282 1.00 51.19 105 SER A CA 1
ATOM 767 C C . SER A 1 105 ? 22.286 22.094 -12.947 1.00 51.19 105 SER A C 1
ATOM 769 O O . SER A 1 105 ? 21.931 21.035 -12.416 1.00 51.19 105 SER A O 1
ATOM 771 N N . ASP A 1 106 ? 23.553 22.370 -13.240 1.00 47.28 106 ASP A N 1
ATOM 772 C CA . ASP A 1 106 ? 24.716 21.760 -12.606 1.00 47.28 106 ASP A CA 1
ATOM 773 C C . ASP A 1 106 ? 24.583 21.828 -11.073 1.00 47.28 106 ASP A C 1
ATOM 775 O O . ASP A 1 106 ? 24.881 22.832 -10.427 1.00 47.28 106 ASP A O 1
ATOM 779 N N . THR A 1 107 ? 24.140 20.734 -10.450 1.00 45.72 107 THR A N 1
ATOM 780 C CA . THR A 1 107 ? 24.325 20.523 -9.009 1.00 45.72 107 THR A CA 1
ATOM 781 C C . THR A 1 107 ? 25.374 19.448 -8.804 1.00 45.72 107 THR A C 1
ATOM 783 O O . THR A 1 107 ? 25.102 18.255 -8.671 1.00 45.72 107 THR A O 1
ATOM 786 N N . ALA A 1 108 ? 26.619 19.919 -8.785 1.00 48.03 108 ALA A N 1
ATOM 787 C CA . ALA A 1 108 ? 27.780 19.194 -8.311 1.00 48.03 108 ALA A CA 1
ATOM 788 C C . ALA A 1 108 ? 27.488 18.582 -6.932 1.00 48.03 108 ALA A C 1
ATOM 790 O O . ALA A 1 108 ? 27.437 19.275 -5.915 1.00 48.03 108 ALA A O 1
ATOM 791 N N . VAL A 1 109 ? 27.305 17.263 -6.888 1.00 47.25 109 VAL A N 1
ATOM 792 C CA . VAL A 1 109 ? 27.289 16.520 -5.629 1.00 47.25 109 VAL A CA 1
ATOM 793 C C . VAL A 1 109 ? 28.740 16.416 -5.161 1.00 47.25 109 VAL A C 1
ATOM 795 O O . VAL A 1 109 ? 29.545 15.774 -5.842 1.00 47.25 109 VAL A O 1
ATOM 798 N N . PRO A 1 110 ? 29.125 17.003 -4.014 1.00 51.88 110 PRO A N 1
ATOM 799 C CA . PRO A 1 110 ? 30.442 16.762 -3.460 1.00 51.88 110 PRO A CA 1
ATOM 800 C C . PRO A 1 110 ? 30.523 15.290 -3.059 1.00 51.88 110 PRO A C 1
ATOM 802 O O . PRO A 1 110 ? 29.908 14.850 -2.085 1.00 51.88 110 PRO A O 1
ATOM 805 N N . THR A 1 111 ? 31.312 14.522 -3.808 1.00 46.41 111 THR A N 1
ATOM 806 C CA . THR A 1 111 ? 31.824 13.215 -3.403 1.00 46.41 111 THR A CA 1
ATOM 807 C C . THR A 1 111 ? 32.614 13.384 -2.111 1.00 46.41 111 THR A C 1
ATOM 809 O O . THR A 1 111 ? 33.830 13.584 -2.115 1.00 46.41 111 THR A O 1
ATOM 812 N N . LYS A 1 112 ? 31.923 13.304 -0.973 1.00 53.00 112 LYS A N 1
ATOM 813 C CA . LYS A 1 112 ? 32.559 13.080 0.320 1.00 53.00 112 LYS A CA 1
ATOM 814 C C . LYS A 1 112 ? 33.083 11.653 0.312 1.00 53.00 112 LYS A C 1
ATOM 816 O O . LYS A 1 112 ? 32.382 10.696 0.624 1.00 53.00 112 LYS A O 1
ATOM 821 N N . LYS A 1 113 ? 34.347 11.547 -0.092 1.00 55.94 113 LYS A N 1
ATOM 822 C CA . LYS A 1 113 ? 35.247 10.419 0.120 1.00 55.94 113 LYS A CA 1
ATOM 823 C C . LYS A 1 113 ? 35.370 10.218 1.634 1.00 55.94 113 LYS A C 1
ATOM 825 O O . LYS A 1 113 ? 36.279 10.741 2.270 1.00 55.94 113 LYS A O 1
ATOM 830 N N . ALA A 1 114 ? 34.387 9.543 2.224 1.00 49.25 114 ALA A N 1
ATOM 831 C CA . ALA A 1 114 ? 34.448 9.110 3.606 1.00 49.25 114 ALA A CA 1
ATOM 832 C C . ALA A 1 114 ? 35.545 8.047 3.689 1.00 49.25 114 ALA A C 1
ATOM 834 O O . ALA A 1 114 ? 35.405 6.936 3.181 1.00 49.25 114 ALA A O 1
ATOM 835 N N . LEU A 1 115 ? 36.671 8.459 4.265 1.00 53.03 115 LEU A N 1
ATOM 836 C CA . LEU A 1 115 ? 37.741 7.601 4.739 1.00 53.03 115 LEU A CA 1
ATOM 837 C C . LEU A 1 115 ? 37.127 6.463 5.562 1.00 53.03 115 LEU A C 1
ATOM 839 O O . LEU A 1 115 ? 36.692 6.663 6.695 1.00 53.03 115 LEU A O 1
ATOM 843 N N . LEU A 1 116 ? 37.092 5.271 4.968 1.00 47.50 116 LEU A N 1
ATOM 844 C CA . LEU A 1 116 ? 36.988 4.015 5.691 1.00 47.50 116 LEU A CA 1
ATOM 845 C C . LEU A 1 116 ? 38.216 3.925 6.596 1.00 47.50 116 LEU A C 1
ATOM 847 O O . LEU A 1 116 ? 39.297 3.529 6.164 1.00 47.50 116 LEU A O 1
ATOM 851 N N . LEU A 1 117 ? 38.056 4.343 7.849 1.00 68.81 117 LEU A N 1
ATOM 852 C CA . LEU A 1 117 ? 38.967 3.931 8.901 1.00 68.81 117 LEU A CA 1
ATOM 853 C C . LEU A 1 117 ? 38.780 2.418 9.095 1.00 68.81 117 LEU A C 1
ATOM 855 O O . LEU A 1 117 ? 37.638 1.969 9.241 1.00 68.81 117 LEU A O 1
ATOM 859 N N . PRO A 1 118 ? 39.860 1.622 9.098 1.00 54.38 118 PRO A N 1
ATOM 860 C CA . PRO A 1 118 ? 39.778 0.222 9.474 1.00 54.38 118 PRO A CA 1
ATOM 861 C C . PRO A 1 118 ? 39.285 0.142 10.922 1.00 54.38 118 PRO A C 1
ATOM 863 O O . PRO A 1 118 ? 39.919 0.661 11.844 1.00 54.38 118 PRO A O 1
ATOM 866 N N . ARG A 1 119 ? 38.117 -0.480 11.112 1.00 51.91 119 ARG A N 1
ATOM 867 C CA . ARG A 1 119 ? 37.639 -0.897 12.431 1.00 51.91 119 ARG A CA 1
ATOM 868 C C . ARG A 1 119 ? 38.708 -1.810 13.022 1.00 51.91 119 ARG A C 1
ATOM 870 O O . ARG A 1 119 ? 38.998 -2.856 12.451 1.00 51.91 119 ARG A O 1
ATOM 877 N N . LYS A 1 120 ? 39.304 -1.381 14.135 1.00 57.72 120 LYS A N 1
ATOM 878 C CA . LYS A 1 120 ? 40.126 -2.245 14.979 1.00 57.72 120 LYS A CA 1
ATOM 879 C C . LYS A 1 120 ? 39.248 -3.413 15.410 1.00 57.72 120 LYS A C 1
ATOM 881 O O . LYS A 1 120 ? 38.147 -3.206 15.912 1.00 57.72 120 LYS A O 1
ATOM 886 N N . GLU A 1 121 ? 39.717 -4.612 15.113 1.00 55.44 121 GLU A N 1
ATOM 887 C CA . GLU A 1 121 ? 39.115 -5.856 15.557 1.00 55.44 121 GLU A CA 1
ATOM 888 C C . GLU A 1 121 ? 39.333 -5.949 17.069 1.00 55.44 121 GLU A C 1
ATOM 890 O O . GLU A 1 121 ? 40.464 -6.099 17.533 1.00 55.44 121 GLU A O 1
ATOM 895 N N . ASP A 1 122 ? 38.259 -5.780 17.838 1.00 55.62 122 ASP A N 1
ATOM 896 C CA . ASP A 1 122 ? 38.281 -6.058 19.267 1.00 55.62 122 ASP A CA 1
ATOM 897 C C . ASP A 1 122 ? 38.468 -7.574 19.480 1.00 55.62 122 ASP A C 1
ATOM 899 O O . ASP A 1 122 ? 37.808 -8.383 18.813 1.00 55.62 122 ASP A O 1
ATOM 903 N N . PRO A 1 123 ? 39.388 -7.987 20.371 1.00 60.97 123 PRO A N 1
ATOM 904 C CA . PRO A 1 123 ? 39.706 -9.386 20.601 1.00 60.97 123 PRO A CA 1
ATOM 905 C C . PRO A 1 123 ? 38.510 -10.137 21.188 1.00 60.97 123 PRO A C 1
ATOM 907 O O . PRO A 1 123 ? 37.835 -9.679 22.107 1.00 60.97 123 PRO A O 1
ATOM 910 N N . ALA A 1 124 ? 38.292 -11.324 20.626 1.00 54.22 124 ALA A N 1
ATOM 911 C CA . ALA A 1 124 ? 37.237 -12.263 20.955 1.00 54.22 124 ALA A CA 1
ATOM 912 C C . ALA A 1 124 ? 37.057 -12.462 22.468 1.00 54.22 124 ALA A C 1
ATOM 914 O O . ALA A 1 124 ? 37.889 -13.087 23.130 1.00 54.22 124 ALA A O 1
ATOM 915 N N . GLU A 1 125 ? 35.921 -12.004 22.990 1.00 55.88 125 GLU A N 1
ATOM 916 C CA . GLU A 1 125 ? 35.466 -12.406 24.314 1.00 55.88 125 GLU A CA 1
ATOM 917 C C . GLU A 1 125 ? 34.956 -13.864 24.302 1.00 55.88 125 GLU A C 1
ATOM 919 O O . GLU A 1 125 ? 34.347 -14.329 23.328 1.00 55.88 125 GLU A O 1
ATOM 924 N N . PRO A 1 126 ? 35.227 -14.623 25.378 1.00 58.16 126 PRO A N 1
ATOM 925 C CA . PRO A 1 126 ? 34.985 -16.055 25.451 1.00 58.16 126 PRO A CA 1
ATOM 926 C C . PRO A 1 126 ? 33.490 -16.385 25.452 1.00 58.16 126 PRO A C 1
ATOM 928 O O . PRO A 1 126 ? 32.709 -15.904 26.273 1.00 58.16 126 PRO A O 1
ATOM 931 N N . LYS A 1 127 ? 33.121 -17.292 24.543 1.00 56.03 127 LYS A N 1
ATOM 932 C CA . LYS A 1 127 ? 31.808 -17.934 24.424 1.00 56.03 127 LYS A CA 1
ATOM 933 C C . LYS A 1 127 ? 31.392 -18.548 25.764 1.00 56.03 127 LYS A C 1
ATOM 935 O O . LYS A 1 127 ? 31.748 -19.684 26.075 1.00 56.03 127 LYS A O 1
ATOM 940 N N . THR A 1 128 ? 30.597 -17.821 26.540 1.00 56.97 128 THR A N 1
ATOM 941 C CA . THR A 1 128 ? 29.818 -18.414 27.623 1.00 56.97 128 THR A CA 1
ATOM 942 C C . THR A 1 128 ? 28.679 -19.208 26.992 1.00 56.97 128 THR A C 1
ATOM 944 O O . THR A 1 128 ? 27.901 -18.705 26.182 1.00 56.97 128 THR A O 1
ATOM 947 N N . ALA A 1 129 ? 28.646 -20.506 27.291 1.00 58.69 129 ALA A N 1
ATOM 948 C CA . ALA A 1 129 ? 27.670 -21.436 26.750 1.00 58.69 129 ALA A CA 1
ATOM 949 C C . ALA A 1 129 ? 26.238 -20.937 27.039 1.00 58.69 129 ALA A C 1
ATOM 951 O O . ALA A 1 129 ? 25.916 -20.674 28.203 1.00 58.69 129 ALA A O 1
ATOM 952 N N . PRO A 1 130 ? 25.361 -20.816 26.024 1.00 62.06 130 PRO A N 1
ATOM 953 C CA . PRO A 1 130 ? 23.977 -20.442 26.259 1.00 62.06 130 PRO A CA 1
ATOM 954 C C . PRO A 1 130 ? 23.308 -21.541 27.090 1.00 62.06 130 PRO A C 1
ATOM 956 O O . PRO A 1 130 ? 23.157 -22.682 26.647 1.00 62.06 130 PRO A O 1
ATOM 959 N N . LYS A 1 131 ? 22.919 -21.195 28.322 1.00 65.25 131 LYS A N 1
ATOM 960 C CA . LYS A 1 131 ? 22.036 -22.020 29.152 1.00 65.25 131 LYS A CA 1
ATOM 961 C C . LYS A 1 131 ? 20.795 -22.358 28.326 1.00 65.25 131 LYS A C 1
ATOM 963 O O . LYS A 1 131 ? 20.126 -21.452 27.832 1.00 65.25 131 LYS A O 1
ATOM 968 N N . LYS A 1 132 ? 20.510 -23.657 28.176 1.00 61.97 132 LYS A N 1
ATOM 969 C CA . LYS A 1 132 ? 19.300 -24.171 27.521 1.00 61.97 132 LYS A CA 1
ATOM 970 C C . LYS A 1 132 ? 18.082 -23.412 28.068 1.00 61.97 132 LYS A C 1
ATOM 972 O O . LYS A 1 132 ? 17.843 -23.495 29.273 1.00 61.97 132 LYS A O 1
ATOM 977 N N . PRO A 1 133 ? 17.332 -22.670 27.236 1.00 64.31 133 PRO A N 1
ATOM 978 C CA . PRO A 1 133 ? 16.092 -22.067 27.686 1.00 64.31 133 PRO A CA 1
ATOM 979 C C . PRO A 1 133 ? 15.120 -23.201 28.002 1.00 64.31 133 PRO A C 1
ATOM 981 O O . PRO A 1 133 ? 14.749 -23.980 27.123 1.00 64.31 133 PRO A O 1
ATOM 984 N N . GLU A 1 134 ? 14.756 -23.319 29.277 1.00 63.28 134 GLU A N 1
ATOM 985 C CA . GLU A 1 134 ? 13.722 -24.240 29.728 1.00 63.28 134 GLU A CA 1
ATOM 986 C C . GLU A 1 134 ? 12.454 -24.003 28.907 1.00 63.28 134 GLU A C 1
ATOM 988 O O . GLU A 1 134 ? 11.929 -22.886 28.828 1.00 63.28 134 GLU A O 1
ATOM 993 N N . LEU A 1 135 ? 12.005 -25.067 28.244 1.00 54.59 135 LEU A N 1
ATOM 994 C CA . LEU A 1 135 ? 10.867 -25.076 27.341 1.00 54.59 135 LEU A CA 1
ATOM 995 C C . LEU A 1 135 ? 9.591 -24.845 28.166 1.00 54.59 135 LEU A C 1
ATOM 997 O O . LEU A 1 135 ? 8.906 -25.781 28.574 1.00 54.59 135 LEU A O 1
ATOM 1001 N N . LYS A 1 136 ? 9.269 -23.580 28.458 1.00 71.81 136 LYS A N 1
ATOM 1002 C CA . LYS A 1 136 ? 7.976 -23.213 29.040 1.00 71.81 136 LYS A CA 1
ATOM 1003 C C . LYS A 1 136 ? 6.901 -23.720 28.086 1.00 71.81 136 LYS A C 1
ATOM 1005 O O . LYS A 1 136 ? 6.858 -23.286 26.934 1.00 71.81 136 LYS A O 1
ATOM 1010 N N . LYS A 1 137 ? 6.075 -24.659 28.563 1.00 73.75 137 LYS A N 1
ATOM 1011 C CA . LYS A 1 137 ? 4.933 -25.232 27.840 1.00 73.75 137 LYS A CA 1
ATOM 1012 C C . LYS A 1 137 ? 4.132 -24.086 27.228 1.00 73.75 137 LYS A C 1
ATOM 1014 O O . LYS A 1 137 ? 3.456 -23.338 27.931 1.00 73.75 137 LYS A O 1
ATOM 1019 N N . ARG A 1 138 ? 4.286 -23.891 25.919 1.00 72.88 138 ARG A N 1
ATOM 1020 C CA . ARG A 1 138 ? 3.493 -22.924 25.169 1.00 72.88 138 ARG A CA 1
ATOM 1021 C C . ARG A 1 138 ? 2.059 -23.434 25.226 1.00 72.88 138 ARG A C 1
ATOM 1023 O O . ARG A 1 138 ? 1.818 -24.565 24.815 1.00 72.88 138 ARG A O 1
ATOM 1030 N N . LYS A 1 139 ? 1.147 -22.618 25.765 1.00 75.88 139 LYS A N 1
ATOM 1031 C CA . LYS A 1 139 ? -0.298 -22.848 25.644 1.00 75.88 139 LYS A CA 1
ATOM 1032 C C . LYS A 1 139 ? -0.613 -23.204 24.193 1.00 75.88 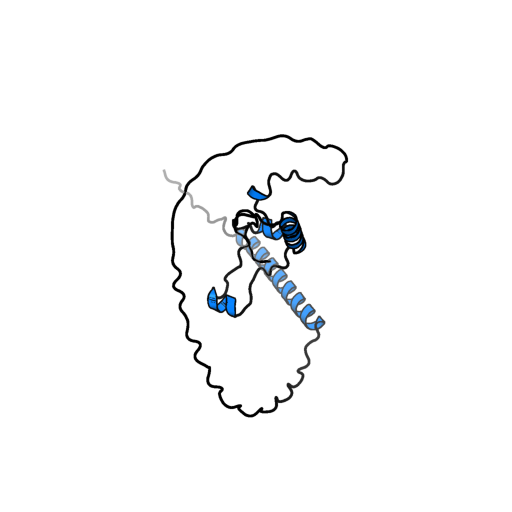139 LYS A C 1
ATOM 1034 O O . LYS A 1 139 ? -0.037 -22.581 23.288 1.00 75.88 139 LYS A O 1
ATOM 1039 N N . SER A 1 140 ? -1.454 -24.214 23.991 1.00 84.50 140 SER A N 1
ATOM 1040 C CA . SER A 1 140 ? -1.850 -24.624 22.648 1.00 84.50 140 SER A CA 1
ATOM 1041 C C . SER A 1 140 ? -2.479 -23.435 21.922 1.00 84.50 140 SER A C 1
ATOM 1043 O O . SER A 1 140 ? -3.025 -22.511 22.531 1.00 84.50 140 SER A O 1
ATOM 1045 N N . PHE A 1 141 ? -2.339 -23.424 20.601 1.00 82.50 141 PHE A N 1
ATOM 1046 C CA . PHE A 1 141 ? -2.920 -22.386 19.757 1.00 82.50 141 PHE A CA 1
ATOM 1047 C C . PHE A 1 141 ? -4.441 -22.266 19.977 1.00 82.50 141 PHE A C 1
ATOM 1049 O O . PHE A 1 141 ? -4.950 -21.155 20.091 1.00 82.50 141 PHE A O 1
ATOM 1056 N N . GLU A 1 142 ? -5.118 -23.398 20.179 1.00 88.19 142 GLU A N 1
ATOM 1057 C CA . GLU A 1 142 ? -6.556 -23.485 20.466 1.00 88.19 142 GLU A CA 1
ATOM 1058 C C . GLU A 1 142 ? -6.957 -22.746 21.753 1.00 88.19 142 GLU A C 1
ATOM 1060 O O . GLU A 1 142 ? -7.972 -22.053 21.776 1.00 88.19 142 GLU A O 1
ATOM 1065 N N . GLU A 1 143 ? -6.141 -22.814 22.814 1.00 89.88 143 GLU A N 1
ATOM 1066 C CA . GLU A 1 143 ? -6.428 -22.109 24.072 1.00 89.88 143 GLU A CA 1
ATOM 1067 C C . GLU A 1 143 ? -6.364 -20.585 23.883 1.00 89.88 143 GLU A C 1
ATOM 1069 O O . GLU A 1 143 ? -7.172 -19.843 24.440 1.00 89.88 143 GLU A O 1
ATOM 1074 N N . LYS A 1 144 ? -5.436 -20.103 23.045 1.00 90.75 144 LYS A N 1
ATOM 1075 C CA . LYS A 1 144 ? -5.336 -18.671 22.720 1.00 90.75 144 LYS A CA 1
ATOM 1076 C C . LYS A 1 144 ? -6.494 -18.187 21.854 1.00 90.75 144 LYS A C 1
ATOM 1078 O O . LYS A 1 144 ? -6.926 -17.047 22.011 1.00 90.75 144 LYS A O 1
ATOM 1083 N N . GLU A 1 145 ? -6.973 -19.022 20.938 1.00 93.81 145 GLU A N 1
ATOM 1084 C CA . GLU A 1 145 ? -8.103 -18.687 20.072 1.00 93.81 145 GLU A CA 1
ATOM 1085 C C . GLU A 1 145 ? -9.409 -18.597 20.873 1.00 93.81 145 GLU A C 1
ATOM 1087 O O . GLU A 1 145 ? -10.161 -17.631 20.718 1.00 93.81 145 GLU A O 1
ATOM 1092 N N . ALA A 1 146 ? -9.622 -19.520 21.816 1.00 95.12 146 ALA A N 1
ATOM 1093 C CA . ALA A 1 146 ? -10.746 -19.465 22.747 1.00 95.12 146 ALA A CA 1
ATOM 1094 C C . ALA A 1 146 ? -10.715 -18.193 23.618 1.00 95.12 146 ALA A C 1
ATOM 1096 O O . ALA A 1 146 ? -11.712 -17.472 23.699 1.00 95.12 146 ALA A O 1
ATOM 1097 N N . GLU A 1 147 ? -9.555 -17.848 24.190 1.00 94.56 147 GLU A N 1
ATOM 1098 C CA . GLU A 1 147 ? -9.394 -16.630 24.999 1.00 94.56 147 GLU A CA 1
ATOM 1099 C C . GLU A 1 147 ? -9.673 -15.351 24.180 1.00 94.56 147 GLU A C 1
ATOM 1101 O O . GLU A 1 147 ? -10.314 -14.407 24.658 1.00 94.56 147 GLU A O 1
ATOM 1106 N N . ALA A 1 148 ? -9.239 -15.317 22.916 1.00 94.88 148 ALA A N 1
ATOM 1107 C CA . ALA A 1 148 ? -9.508 -14.200 22.014 1.00 94.88 148 ALA A CA 1
ATOM 1108 C C . ALA A 1 148 ? -11.003 -14.075 21.669 1.00 94.88 148 ALA A C 1
ATOM 1110 O O . ALA A 1 148 ? -11.539 -12.960 21.666 1.00 94.88 148 ALA A O 1
ATOM 1111 N N . ALA A 1 149 ? -11.683 -15.199 21.425 1.00 96.38 149 ALA A N 1
ATOM 1112 C CA . ALA A 1 149 ? -13.114 -15.233 21.138 1.00 96.38 149 ALA A CA 1
ATOM 1113 C C . ALA A 1 149 ? -13.947 -14.736 22.330 1.00 96.38 149 ALA A C 1
ATOM 1115 O O . ALA A 1 149 ? -14.862 -13.925 22.152 1.00 96.38 149 ALA A O 1
ATOM 1116 N N . ASP A 1 150 ? -13.600 -15.139 23.552 1.00 97.44 150 ASP A N 1
ATOM 1117 C CA . ASP A 1 150 ? -14.302 -14.697 24.760 1.00 97.44 150 ASP A CA 1
ATOM 1118 C C . ASP A 1 150 ? -14.091 -13.206 25.029 1.00 97.44 150 ASP A C 1
ATOM 1120 O O . ASP A 1 150 ? -15.038 -12.476 25.341 1.00 97.44 150 ASP A O 1
ATOM 1124 N N . ARG A 1 151 ? -12.875 -12.700 24.792 1.00 96.75 151 ARG A N 1
ATOM 1125 C CA . ARG A 1 151 ? -12.595 -11.262 24.879 1.00 96.75 151 ARG A CA 1
ATOM 1126 C C . ARG A 1 151 ? -13.400 -10.456 23.858 1.00 96.75 151 ARG A C 1
ATOM 1128 O O . ARG A 1 151 ? -13.805 -9.328 24.152 1.00 96.75 151 ARG A O 1
ATOM 1135 N N . PHE A 1 152 ? -13.635 -11.006 22.667 1.00 97.56 152 PHE A N 1
ATOM 1136 C CA . PHE A 1 152 ? -14.457 -10.361 21.645 1.00 97.56 152 PHE A CA 1
ATOM 1137 C C . PHE A 1 152 ? -15.939 -10.341 22.038 1.00 97.56 152 PHE A C 1
ATOM 1139 O O . PHE A 1 152 ? -16.566 -9.281 21.993 1.00 97.56 152 PHE A O 1
ATOM 1146 N N . LYS A 1 153 ? -16.478 -11.468 22.521 1.00 97.94 153 LYS A N 1
ATOM 1147 C CA . LYS A 1 153 ? -17.857 -11.553 23.032 1.00 97.94 153 LYS A CA 1
ATOM 1148 C C . LYS A 1 153 ? -18.101 -10.569 24.177 1.00 97.94 153 LYS A C 1
ATOM 1150 O O . LYS A 1 153 ? -19.098 -9.851 24.159 1.00 97.94 153 LYS A O 1
ATOM 1155 N N . ALA A 1 154 ? -17.164 -10.462 25.120 1.00 97.88 154 ALA A N 1
ATOM 1156 C CA . ALA A 1 154 ? -17.259 -9.515 26.231 1.00 97.88 154 ALA A CA 1
ATOM 1157 C C . ALA A 1 154 ? -17.303 -8.050 25.755 1.00 97.88 154 ALA A C 1
ATOM 1159 O O . ALA A 1 154 ? -18.085 -7.248 26.268 1.00 97.88 154 ALA A O 1
ATOM 1160 N N . LYS A 1 155 ? -16.500 -7.689 24.742 1.00 98.12 155 LYS A N 1
ATOM 1161 C CA . LYS A 1 155 ? -16.542 -6.346 24.138 1.00 98.12 155 LYS A CA 1
ATOM 1162 C C . LYS A 1 155 ? -17.870 -6.070 23.436 1.00 98.12 155 LYS A C 1
ATOM 1164 O O . LYS A 1 155 ? -18.396 -4.967 23.571 1.00 98.12 155 LYS A O 1
ATOM 1169 N N . LEU A 1 156 ? -18.408 -7.054 22.716 1.00 98.12 156 LEU A N 1
ATOM 1170 C CA . LEU A 1 156 ? -19.686 -6.926 22.018 1.00 98.12 156 LEU A CA 1
ATOM 1171 C C . LEU A 1 156 ? -20.842 -6.716 23.007 1.00 98.12 156 LEU A C 1
ATOM 1173 O O . LEU A 1 156 ? -21.651 -5.810 22.821 1.00 98.12 156 LEU A O 1
ATOM 1177 N N . ALA A 1 157 ? -20.869 -7.492 24.094 1.00 97.94 157 ALA A N 1
ATOM 1178 C CA . ALA A 1 157 ? -21.865 -7.352 25.155 1.00 97.94 157 ALA A CA 1
ATOM 1179 C C . ALA A 1 157 ? -21.802 -5.967 25.820 1.00 97.94 157 ALA A C 1
ATOM 1181 O O . ALA A 1 157 ? -22.829 -5.312 25.988 1.00 97.94 157 ALA A O 1
ATOM 1182 N N . LYS A 1 158 ? -20.594 -5.468 26.121 1.00 98.06 158 LYS A N 1
ATOM 1183 C CA . LYS A 1 158 ? -20.411 -4.120 26.681 1.00 98.06 158 LYS A CA 1
ATOM 1184 C C . LYS A 1 158 ? -20.913 -3.026 25.733 1.00 98.06 158 LYS A C 1
ATOM 1186 O O . LYS A 1 158 ? -21.579 -2.094 26.170 1.00 98.06 158 LYS A O 1
ATOM 1191 N N . PHE A 1 159 ? -20.639 -3.157 24.436 1.00 98.00 159 PHE A N 1
ATOM 1192 C CA . PHE A 1 159 ? -21.123 -2.210 23.431 1.00 98.00 159 PHE A CA 1
ATOM 1193 C C . PHE A 1 159 ? -22.657 -2.187 23.338 1.00 98.00 159 PHE A C 1
ATOM 1195 O O . PHE A 1 159 ? -23.255 -1.116 23.247 1.00 98.00 159 PHE A O 1
ATOM 1202 N N . GLN A 1 160 ? -23.303 -3.355 23.401 1.00 97.12 160 GLN A N 1
ATOM 1203 C CA . GLN A 1 160 ? -24.766 -3.450 23.425 1.00 97.12 160 GLN A CA 1
ATOM 1204 C C . GLN A 1 160 ? -25.366 -2.834 24.698 1.00 97.12 160 GLN A C 1
ATOM 1206 O O . GLN A 1 160 ? -26.373 -2.134 24.622 1.00 97.12 160 GLN A O 1
ATOM 1211 N N . GLN A 1 161 ? -24.726 -3.024 25.854 1.00 96.81 161 GLN A N 1
ATOM 1212 C CA . GLN A 1 161 ? -25.154 -2.402 27.108 1.00 96.81 161 GLN A CA 1
ATOM 1213 C C . GLN A 1 161 ? -25.064 -0.867 27.054 1.00 96.81 161 GLN A C 1
ATOM 1215 O O . GLN A 1 161 ? -25.986 -0.180 27.493 1.00 96.81 161 GLN A O 1
ATOM 1220 N N . ASP A 1 162 ? -23.990 -0.314 26.483 1.00 95.44 162 ASP A N 1
ATOM 1221 C CA . ASP A 1 162 ? -23.836 1.138 26.320 1.00 95.44 162 ASP A CA 1
ATOM 1222 C C . ASP A 1 162 ? -24.877 1.724 25.348 1.00 95.44 162 ASP A C 1
ATOM 1224 O O . ASP A 1 162 ? -25.407 2.811 25.589 1.00 95.44 162 ASP A O 1
ATOM 1228 N N . GLN A 1 163 ? -25.219 0.995 24.278 1.00 95.19 163 GLN A N 1
ATOM 1229 C CA . GLN A 1 163 ? -26.325 1.353 23.379 1.00 95.19 163 GLN A CA 1
ATOM 1230 C C . GLN A 1 163 ? -27.664 1.415 24.128 1.00 95.19 163 GLN A C 1
ATOM 1232 O O . GLN A 1 163 ? -28.384 2.406 23.995 1.00 95.19 163 GLN A O 1
ATOM 1237 N N . ALA A 1 164 ? -27.963 0.409 24.958 1.00 94.81 164 ALA A N 1
ATOM 1238 C CA . ALA A 1 164 ? -29.184 0.372 25.761 1.00 94.81 164 ALA A CA 1
ATOM 1239 C C . ALA A 1 164 ? -29.260 1.566 26.729 1.00 94.81 164 ALA A C 1
ATOM 1241 O O . ALA A 1 164 ? -30.223 2.333 26.680 1.00 94.81 164 ALA A O 1
ATOM 1242 N N . ARG A 1 165 ? -28.194 1.835 27.497 1.00 92.44 165 ARG A N 1
ATOM 1243 C CA . ARG A 1 165 ? -28.140 2.996 28.409 1.00 92.44 165 ARG A CA 1
ATOM 1244 C C . ARG A 1 165 ? -28.324 4.328 27.685 1.00 92.44 165 ARG A C 1
ATOM 1246 O O . ARG A 1 165 ? -28.939 5.248 28.219 1.00 92.44 165 ARG A O 1
ATOM 1253 N N . ARG A 1 166 ? -27.791 4.452 26.465 1.00 89.44 166 ARG A N 1
ATOM 1254 C CA . ARG A 1 166 ? -27.944 5.663 25.649 1.00 89.44 166 ARG A CA 1
ATOM 1255 C C . ARG A 1 166 ? -29.371 5.839 25.132 1.00 89.44 166 ARG A C 1
ATOM 1257 O O . ARG A 1 166 ? -29.791 6.979 24.944 1.00 89.44 166 ARG A O 1
ATOM 1264 N N . SER A 1 167 ? -30.091 4.744 24.890 1.00 89.50 167 SER A N 1
ATOM 1265 C CA . SER A 1 167 ? -31.504 4.790 24.508 1.00 89.50 167 SER A CA 1
ATOM 1266 C C . SER A 1 167 ? -32.412 5.163 25.683 1.00 89.50 167 SER A C 1
ATOM 1268 O O . SER A 1 167 ? -33.312 5.976 25.504 1.00 89.50 167 SER A O 1
ATOM 1270 N N . GLU A 1 168 ? -32.111 4.679 26.892 1.00 86.50 168 GLU A N 1
ATOM 1271 C CA . GLU A 1 168 ? -32.865 4.999 28.112 1.00 86.50 168 GLU A CA 1
ATOM 1272 C C . GLU A 1 168 ? -32.619 6.444 28.578 1.00 86.50 168 GLU A C 1
ATOM 1274 O O . GLU A 1 168 ? -33.559 7.183 28.856 1.00 86.50 168 GLU A O 1
ATOM 1279 N N . GLY A 1 169 ? -31.364 6.910 28.566 1.00 75.69 169 GLY A N 1
ATOM 1280 C CA . GLY A 1 169 ? -31.007 8.266 29.010 1.00 75.69 169 GLY A CA 1
ATOM 1281 C C . GLY A 1 169 ? -31.489 9.404 28.099 1.00 75.69 169 GLY A C 1
ATOM 1282 O O . GLY A 1 169 ? -31.316 10.574 28.436 1.00 75.69 169 GLY A O 1
ATOM 1283 N N . LYS A 1 170 ? -32.079 9.094 26.937 1.00 66.38 170 LYS A N 1
ATOM 1284 C CA . LYS A 1 170 ? -32.608 10.096 25.998 1.00 66.38 170 LYS A CA 1
ATOM 1285 C C . LYS A 1 170 ? -34.071 10.473 26.274 1.00 66.38 170 LYS A C 1
ATOM 1287 O O . LYS A 1 170 ? -34.571 11.382 25.620 1.00 66.38 170 LYS A O 1
ATOM 1292 N N . GLY A 1 171 ? -34.728 9.806 27.229 1.00 59.25 171 GLY A N 1
ATOM 1293 C CA . GLY A 1 171 ? -36.123 10.059 27.609 1.00 59.25 171 GLY A CA 1
ATOM 1294 C C . GLY A 1 171 ? -36.339 11.088 28.727 1.00 59.25 171 GLY A C 1
ATOM 1295 O O . GLY A 1 171 ? -37.467 11.520 28.912 1.00 59.25 171 GLY A O 1
ATOM 1296 N N . GLU A 1 172 ? -35.300 11.513 29.457 1.00 57.00 172 GLU A N 1
ATOM 1297 C CA . GLU A 1 172 ? -35.468 12.309 30.695 1.00 57.00 172 GLU A CA 1
ATOM 1298 C C . GLU A 1 172 ? -35.171 13.818 30.536 1.00 57.00 172 GLU A C 1
ATOM 1300 O O . GLU A 1 172 ? -35.064 14.543 31.518 1.00 57.00 172 GLU A O 1
ATOM 1305 N N . TRP A 1 173 ? -35.033 14.326 29.303 1.00 59.22 173 TRP A N 1
ATOM 1306 C CA . TRP A 1 173 ? -34.763 15.757 29.038 1.00 59.22 173 TRP A CA 1
ATOM 1307 C C . TRP A 1 173 ? -35.963 16.550 28.500 1.00 59.22 173 TRP A C 1
ATOM 1309 O O . TRP A 1 173 ? -35.826 17.730 28.177 1.00 59.22 173 TRP A O 1
ATOM 1319 N N . THR A 1 174 ? -37.148 15.948 28.408 1.00 61.38 174 THR A N 1
ATOM 1320 C CA . THR A 1 174 ? -38.349 16.612 27.887 1.00 61.38 174 THR A CA 1
ATOM 1321 C C . THR A 1 174 ? -39.442 16.657 28.941 1.00 61.38 174 THR A C 1
ATOM 1323 O O . THR A 1 174 ? -40.396 15.913 28.817 1.00 61.38 174 THR A O 1
ATOM 1326 N N . GLU A 1 175 ? -39.291 17.491 29.975 1.00 58.28 175 GLU A N 1
ATOM 1327 C CA . GLU A 1 175 ? -40.422 18.077 30.731 1.00 58.28 175 GLU A CA 1
ATOM 1328 C C . GLU A 1 175 ? -39.949 19.074 31.809 1.00 58.28 175 GLU A C 1
ATOM 1330 O O . GLU A 1 175 ? -40.501 19.174 32.900 1.00 58.28 175 GLU A O 1
ATOM 1335 N N . ALA A 1 176 ? -38.943 19.905 31.505 1.00 59.81 176 ALA A N 1
ATOM 1336 C CA . ALA A 1 176 ? -38.762 21.153 32.250 1.00 59.81 176 ALA A CA 1
ATOM 1337 C C . ALA A 1 176 ? -39.801 22.169 31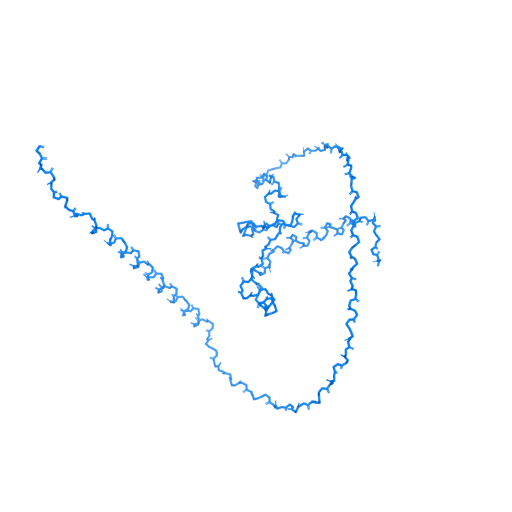.748 1.00 59.81 176 ALA A C 1
ATOM 1339 O O . ALA A 1 176 ? -39.514 23.056 30.945 1.00 59.81 176 ALA A O 1
ATOM 1340 N N . SER A 1 177 ? -41.036 21.929 32.195 1.00 59.66 177 SER A N 1
ATOM 1341 C CA . SER A 1 177 ? -42.150 22.859 32.350 1.00 59.66 177 SER A CA 1
ATOM 1342 C C . SER A 1 177 ? -41.703 24.317 32.265 1.00 59.66 177 SER A C 1
ATOM 1344 O O . SER A 1 177 ? -41.061 24.829 33.178 1.00 59.66 177 SER A O 1
ATOM 1346 N N . THR A 1 178 ? -42.057 24.994 31.176 1.00 66.31 178 THR A N 1
ATOM 1347 C CA . THR A 1 178 ? -41.944 26.448 31.050 1.00 66.31 178 THR A CA 1
ATOM 1348 C C . THR A 1 178 ? -43.047 27.061 31.925 1.00 66.31 178 THR A C 1
ATOM 1350 O O . THR A 1 178 ? -44.217 26.929 31.561 1.00 66.31 178 THR A O 1
ATOM 1353 N N . PRO A 1 179 ? -42.764 27.677 33.094 1.00 64.00 179 PRO A N 1
ATOM 1354 C CA . PRO A 1 179 ? -43.808 28.384 33.821 1.00 64.00 179 PRO A CA 1
ATOM 1355 C C . PRO A 1 179 ? -44.227 29.603 32.995 1.00 64.00 179 PRO A C 1
ATOM 1357 O O . PRO A 1 179 ? -43.392 30.376 32.524 1.00 64.00 179 PRO A O 1
ATOM 1360 N N . GLY A 1 180 ? -45.535 29.707 32.773 1.00 66.88 180 GLY A N 1
ATOM 1361 C CA . GLY A 1 180 ? -46.155 30.666 31.875 1.00 66.88 180 GLY A CA 1
ATOM 1362 C C . GLY A 1 180 ? -45.729 32.112 32.115 1.00 66.88 180 GLY A C 1
ATOM 1363 O O . GLY A 1 180 ? -45.823 32.639 33.221 1.00 66.88 180 GLY A O 1
ATOM 1364 N N . ALA A 1 181 ? -45.345 32.771 31.026 1.00 59.59 181 ALA A N 1
ATOM 1365 C CA . ALA A 1 181 ? -45.368 34.219 30.929 1.00 59.59 181 ALA A CA 1
ATOM 1366 C C . ALA A 1 181 ? -46.808 34.652 30.615 1.00 59.59 181 ALA A C 1
ATOM 1368 O O . ALA A 1 181 ? -47.196 34.812 29.461 1.00 59.59 181 ALA A O 1
ATOM 1369 N N . ALA A 1 182 ? -47.614 34.779 31.666 1.00 69.31 182 ALA A N 1
ATOM 1370 C CA . ALA A 1 182 ? -48.831 35.575 31.653 1.00 69.31 182 ALA A CA 1
ATOM 1371 C C . ALA A 1 182 ? -48.498 36.915 32.310 1.00 69.31 182 ALA A C 1
ATOM 1373 O O . ALA A 1 182 ? -48.206 36.906 33.497 1.00 69.31 182 ALA A O 1
ATOM 1374 N N . LEU A 1 183 ? -48.493 38.009 31.545 1.00 64.75 183 LEU A N 1
ATOM 1375 C CA . LEU A 1 183 ? -48.587 39.427 31.955 1.00 64.75 183 LEU A CA 1
ATOM 1376 C C . LEU A 1 183 ? -48.625 40.223 30.633 1.00 64.75 183 LEU A C 1
ATOM 1378 O O . LEU A 1 183 ? -47.668 40.150 29.868 1.00 64.75 183 LEU A O 1
ATOM 1382 N N . CYS A 1 184 ? -49.788 40.716 30.202 1.00 56.81 184 CYS A N 1
ATOM 1383 C CA . CYS A 1 184 ? -50.401 42.023 30.506 1.00 56.81 184 CYS A CA 1
ATOM 1384 C C . CYS A 1 184 ? -50.310 42.940 29.282 1.00 56.81 184 CYS A C 1
ATOM 1386 O O . CYS A 1 184 ? -49.186 43.138 28.778 1.00 56.81 184 CYS A O 1
#

Sequence (184 aa):
MAYRPGRGLDKEAVKRLRERREADALGLPSEDLSEQANLLLGNGARKVARCGECSRPLETEVIASGRQRCVRCAGPVAPTKLEAAGGSPSEGSESSESASSEEDSDTAVPTKKALLLPRKEDPAEPKTAPKKPELKKRKSFEEKEAEAADRFKAKLAKFQQDQARRSEGKGEWTEASTPGAALC